Protein AF-A0A6I2M230-F1 (afdb_monomer_lite)

Radius of gyration: 25.4 Å; chains: 1; bounding box: 45×70×60 Å

Foldseek 3Di:
DDDDDDDDDDDDDDPPDPPPQPPQDPVLVVLCVVLVHDSSQDDPVLSVVLVPQDDDCSSVVSSVVVSVVVVVLVVVLVVVCVVVVNPSPPDDPVLSVVLVVDPDPVSSVVSVVVVVVCVVVVVVPPPPLQNLCVVLVNPPVPDDPVLSVVLVPDPDNVSSVVSSVVVSVVVVVD

Secondary structure (DSSP, 8-state):
-----PPP-----------------HHHHHHHHHHTS-TTTS-HHHHHHHHT--STTHHHHHHHHHHHHHHHHHHHHHHHHHHTTTGGGG--HHHHHHHHT-SSHHHHHHHHHHHHHHHHHHHHS--TTHHHHHHHT-TTS---HHHHHHHHTSSSHHHHHHHHHHHHHHHH--

pLDDT: mean 75.88, std 16.01, range [39.34, 96.38]

Sequence (174 aa):
MFKHISILSAAAALLATPLAAQTVSPGHDMIARINGVDASAYTLNELAQIEAEKGAGAPGERAAFIAAQKQAPAARAGTALQLLGGAAHGFTANEWAQIQDEDSDSDRRDRARFILEQRSVGTQAQPGADAVARRLGVEGLGFTANELAQIDDEDSAGARRDRARFILEQKADS

Structure (mmCIF, N/CA/C/O backbone):
data_AF-A0A6I2M230-F1
#
_entry.id   AF-A0A6I2M230-F1
#
loop_
_atom_site.group_PDB
_atom_site.id
_atom_site.type_symbol
_atom_site.label_atom_id
_atom_site.label_alt_id
_atom_site.label_comp_id
_atom_site.label_asym_id
_atom_site.label_entity_id
_atom_site.label_seq_id
_atom_site.pdbx_PDB_ins_code
_atom_site.Cartn_x
_atom_site.Cartn_y
_atom_site.Cartn_z
_atom_site.occupancy
_atom_site.B_iso_or_equiv
_atom_site.auth_seq_id
_atom_site.auth_comp_id
_atom_site.auth_asym_id
_atom_site.auth_atom_id
_atom_site.pdbx_PDB_model_num
ATOM 1 N N . MET A 1 1 ? 6.869 -52.487 26.698 1.00 42.94 1 MET A N 1
ATOM 2 C CA . MET A 1 1 ? 5.677 -52.374 25.830 1.00 42.94 1 MET A CA 1
ATOM 3 C C . MET A 1 1 ? 5.505 -50.894 25.497 1.00 42.94 1 MET A C 1
ATOM 5 O O . MET A 1 1 ? 4.915 -50.161 26.278 1.00 42.94 1 MET A O 1
ATOM 9 N N . PHE A 1 2 ? 6.165 -50.422 24.435 1.00 39.34 2 PHE A N 1
ATOM 10 C CA . PHE A 1 2 ? 6.243 -48.996 24.096 1.00 39.34 2 PHE A CA 1
ATOM 11 C C . PHE A 1 2 ? 5.096 -48.628 23.149 1.00 39.34 2 PHE A C 1
ATOM 13 O O . PHE A 1 2 ? 4.947 -49.231 22.091 1.00 39.34 2 PHE A O 1
ATOM 20 N N . LYS A 1 3 ? 4.248 -47.680 23.564 1.00 47.75 3 LYS A N 1
ATOM 21 C CA . LYS A 1 3 ? 3.139 -47.156 22.758 1.00 47.75 3 LYS A CA 1
ATOM 22 C C . LYS A 1 3 ? 3.694 -46.146 21.753 1.00 47.75 3 LYS A C 1
ATOM 24 O O . LYS A 1 3 ? 4.177 -45.090 22.151 1.00 47.75 3 LYS A O 1
ATOM 29 N N . HIS A 1 4 ? 3.619 -46.476 20.467 1.00 42.44 4 HIS A N 1
ATOM 30 C CA . HIS A 1 4 ? 3.886 -45.538 19.382 1.00 42.44 4 HIS A CA 1
ATOM 31 C C . HIS A 1 4 ? 2.739 -44.525 19.294 1.00 42.44 4 HIS A C 1
ATOM 33 O O . HIS A 1 4 ? 1.587 -44.896 19.077 1.00 42.44 4 HIS A O 1
ATOM 39 N N . ILE A 1 5 ? 3.061 -43.251 19.508 1.00 54.97 5 ILE A N 1
ATOM 40 C CA . ILE A 1 5 ? 2.152 -42.119 19.325 1.00 54.97 5 ILE A CA 1
ATOM 41 C C . ILE A 1 5 ? 2.225 -41.733 17.844 1.00 54.97 5 ILE A C 1
ATOM 43 O O . ILE A 1 5 ? 3.234 -41.202 17.384 1.00 54.97 5 ILE A O 1
ATOM 47 N N . SER A 1 6 ? 1.178 -42.058 17.089 1.00 52.47 6 SER A N 1
ATOM 48 C CA . SER A 1 6 ? 1.018 -41.661 15.689 1.00 52.47 6 SER A CA 1
ATOM 49 C C . SER A 1 6 ? 0.638 -40.182 15.610 1.00 52.47 6 SER A C 1
ATOM 51 O O . SER A 1 6 ? -0.417 -39.777 16.094 1.00 52.47 6 SER A O 1
ATOM 53 N N . ILE A 1 7 ? 1.508 -39.376 15.007 1.00 52.66 7 ILE A N 1
ATOM 54 C CA . ILE A 1 7 ? 1.281 -37.953 14.746 1.00 52.66 7 ILE A CA 1
ATOM 55 C C . ILE A 1 7 ? 0.389 -37.839 13.501 1.00 52.66 7 ILE A C 1
ATOM 57 O O . ILE A 1 7 ? 0.774 -38.289 12.423 1.00 52.66 7 ILE A O 1
ATOM 61 N N . LEU A 1 8 ? -0.806 -37.259 13.648 1.00 48.06 8 LEU A N 1
ATOM 62 C CA . LEU A 1 8 ? -1.659 -36.875 12.523 1.00 48.06 8 LEU A CA 1
ATOM 63 C C . LEU A 1 8 ? -1.086 -35.617 11.852 1.00 48.06 8 LEU A C 1
ATOM 65 O O . LEU A 1 8 ? -1.044 -34.553 12.466 1.00 48.06 8 LEU A O 1
ATOM 69 N N . SER A 1 9 ? -0.689 -35.719 10.584 1.00 48.50 9 SER A N 1
ATOM 70 C CA . SER A 1 9 ? -0.424 -34.551 9.738 1.00 48.50 9 SER A CA 1
ATOM 71 C C . SER A 1 9 ? -1.744 -33.976 9.223 1.00 48.50 9 SER A C 1
ATOM 73 O O . SER A 1 9 ? -2.437 -34.611 8.430 1.00 48.50 9 SER A O 1
ATOM 75 N N . ALA A 1 10 ? -2.089 -32.764 9.660 1.00 50.88 10 ALA A N 1
ATOM 76 C CA . ALA A 1 10 ? -3.175 -31.983 9.082 1.00 50.88 10 ALA A CA 1
ATOM 77 C C . ALA A 1 10 ? -2.700 -31.351 7.762 1.00 50.88 10 ALA A C 1
ATOM 79 O O . ALA A 1 10 ? -1.803 -30.510 7.752 1.00 50.88 10 ALA A O 1
ATOM 80 N N . ALA A 1 11 ? -3.289 -31.772 6.644 1.00 47.28 11 ALA A N 1
ATOM 81 C CA . ALA A 1 11 ? -3.070 -31.151 5.345 1.00 47.28 11 ALA A CA 1
ATOM 82 C C . ALA A 1 11 ? -3.859 -29.833 5.273 1.00 47.28 11 ALA A C 1
ATOM 84 O O . ALA A 1 11 ? -5.087 -29.839 5.195 1.00 47.28 11 ALA A O 1
ATOM 85 N N . ALA A 1 12 ? -3.157 -28.701 5.317 1.00 52.59 12 ALA A N 1
ATOM 86 C CA . ALA A 1 12 ? -3.744 -27.393 5.058 1.00 52.59 12 ALA A CA 1
ATOM 87 C C . ALA A 1 12 ? -3.984 -27.242 3.547 1.00 52.59 12 ALA A C 1
ATOM 89 O O . ALA A 1 12 ? -3.044 -27.100 2.765 1.00 52.59 12 ALA A O 1
ATOM 90 N N . ALA A 1 13 ? -5.247 -27.302 3.127 1.00 46.56 13 ALA A N 1
ATOM 91 C CA . ALA A 1 13 ? -5.640 -26.980 1.764 1.00 46.56 13 ALA A CA 1
ATOM 92 C C . ALA A 1 13 ? -5.492 -25.465 1.544 1.00 46.56 13 ALA A C 1
ATOM 94 O O . ALA A 1 13 ? -6.264 -24.671 2.081 1.00 46.56 13 ALA A O 1
ATOM 95 N N . LEU A 1 14 ? -4.483 -25.064 0.767 1.00 50.94 14 LEU A N 1
ATOM 96 C CA . LEU A 1 14 ? -4.343 -23.698 0.267 1.00 50.94 14 LEU A CA 1
ATOM 97 C C . LEU A 1 14 ? -5.518 -23.386 -0.667 1.00 50.94 14 LEU A C 1
ATOM 99 O O . LEU A 1 14 ? -5.572 -23.861 -1.800 1.00 50.94 14 LEU A O 1
ATOM 103 N N . LEU A 1 15 ? -6.456 -22.569 -0.194 1.00 54.47 15 LEU A N 1
ATOM 104 C CA . LEU A 1 15 ? -7.439 -21.923 -1.054 1.00 54.47 15 LEU A CA 1
ATOM 105 C C . LEU A 1 15 ? -6.704 -20.856 -1.874 1.00 54.47 15 LEU A C 1
ATOM 107 O O . LEU A 1 15 ? -6.399 -19.777 -1.369 1.00 54.47 15 LEU A O 1
ATOM 111 N N . ALA A 1 16 ? -6.386 -21.173 -3.129 1.00 44.62 16 ALA A N 1
ATOM 112 C CA . ALA A 1 16 ? -5.944 -20.185 -4.103 1.00 44.62 16 ALA A CA 1
ATOM 113 C C . ALA A 1 16 ? -7.116 -19.234 -4.373 1.00 44.62 16 ALA A C 1
ATOM 115 O O . ALA A 1 16 ? -8.066 -19.582 -5.076 1.00 44.62 16 ALA A O 1
ATOM 116 N N . THR A 1 17 ? -7.091 -18.050 -3.766 1.00 48.88 17 THR A N 1
ATOM 117 C CA . THR A 1 17 ? -8.035 -16.994 -4.114 1.00 48.88 17 THR A CA 1
ATOM 118 C C . THR A 1 17 ? -7.808 -16.598 -5.575 1.00 48.88 17 THR A C 1
ATOM 120 O O . THR A 1 17 ? -6.665 -16.354 -5.972 1.00 48.88 17 THR A O 1
ATOM 123 N N . PRO A 1 18 ? -8.864 -16.541 -6.406 1.00 49.09 18 PRO A N 1
ATOM 124 C CA . PRO A 1 18 ? -8.724 -16.063 -7.769 1.00 49.09 18 PRO A CA 1
ATOM 125 C C . PRO A 1 18 ? -8.313 -14.591 -7.713 1.00 49.09 18 PRO A C 1
ATOM 127 O O . PRO A 1 18 ? -9.063 -13.741 -7.231 1.00 49.09 18 PRO A O 1
ATOM 130 N N . LEU A 1 19 ? -7.103 -14.292 -8.184 1.00 57.38 19 LEU A N 1
ATOM 131 C CA . LEU A 1 19 ? -6.695 -12.928 -8.494 1.00 57.38 19 LEU A CA 1
ATOM 132 C C . LEU A 1 19 ? -7.689 -12.395 -9.526 1.00 57.38 19 LEU A C 1
ATOM 134 O O . LEU A 1 19 ? -7.772 -12.919 -10.636 1.00 57.38 19 LEU A O 1
ATOM 138 N N . ALA A 1 20 ? -8.488 -11.403 -9.138 1.00 56.53 20 ALA A N 1
ATOM 139 C CA . ALA A 1 20 ? -9.408 -10.745 -10.050 1.00 56.53 20 ALA A CA 1
ATOM 140 C C . ALA A 1 20 ? -8.609 -10.236 -11.257 1.00 56.53 20 ALA A C 1
ATOM 142 O O . ALA A 1 20 ? -7.690 -9.428 -11.103 1.00 56.53 20 ALA A O 1
ATOM 143 N N . ALA A 1 21 ? -8.933 -10.750 -12.444 1.00 59.06 21 ALA A N 1
ATOM 144 C CA . ALA A 1 21 ? -8.317 -10.315 -13.685 1.00 59.06 21 ALA A CA 1
ATOM 145 C C . ALA A 1 21 ? -8.559 -8.810 -13.837 1.00 59.06 21 ALA A C 1
ATOM 147 O O . ALA A 1 21 ? -9.707 -8.368 -13.911 1.00 59.06 21 ALA A O 1
ATOM 148 N N . GLN A 1 22 ? -7.490 -8.013 -13.827 1.00 66.31 22 GLN A N 1
ATOM 149 C CA . GLN A 1 22 ? -7.622 -6.577 -14.031 1.00 66.31 22 GLN A CA 1
ATOM 150 C C . GLN A 1 22 ? -8.068 -6.325 -15.471 1.00 66.31 22 GLN A C 1
ATOM 152 O O . GLN A 1 22 ? -7.475 -6.850 -16.414 1.00 66.31 22 GLN A O 1
ATOM 157 N N . THR A 1 23 ? -9.124 -5.533 -15.648 1.00 75.88 23 THR A N 1
ATOM 158 C CA . THR A 1 23 ? -9.612 -5.152 -16.974 1.00 75.88 23 THR A CA 1
ATOM 159 C C . THR A 1 23 ? -8.547 -4.310 -17.680 1.00 75.88 23 THR A C 1
ATOM 161 O O . THR A 1 23 ? -8.341 -3.145 -17.346 1.00 75.88 23 THR A O 1
ATOM 164 N N . VAL A 1 24 ? -7.855 -4.905 -18.652 1.00 81.88 24 VAL A N 1
ATOM 165 C CA . VAL A 1 24 ? -6.844 -4.235 -19.481 1.00 81.88 24 VAL A CA 1
ATOM 166 C C . VAL A 1 24 ? -7.543 -3.222 -20.389 1.00 81.88 24 VAL A C 1
ATOM 168 O O . VAL A 1 24 ? -8.368 -3.593 -21.223 1.00 81.88 24 VAL A O 1
ATOM 171 N N . SER A 1 25 ? -7.241 -1.932 -20.227 1.00 89.00 25 SER A N 1
ATOM 172 C CA . SER A 1 25 ? -7.769 -0.891 -21.117 1.00 89.00 25 SER A CA 1
ATOM 173 C C . SER A 1 25 ? -7.016 -0.879 -22.460 1.00 89.00 25 SER A C 1
ATOM 175 O O . SER A 1 25 ? -5.849 -1.268 -22.509 1.00 89.00 25 SER A O 1
ATOM 177 N N . PRO A 1 26 ? -7.613 -0.382 -23.562 1.00 88.81 26 PRO A N 1
ATOM 178 C CA . PRO A 1 26 ? -6.911 -0.283 -24.847 1.00 88.81 26 PRO A CA 1
ATOM 179 C C . PRO A 1 26 ? -5.612 0.538 -24.787 1.00 88.81 26 PRO A C 1
ATOM 181 O O . PRO A 1 26 ? -4.641 0.219 -25.467 1.00 88.81 26 PRO A O 1
ATOM 184 N N . GLY A 1 27 ? -5.569 1.578 -23.944 1.00 88.12 27 GLY A N 1
ATOM 185 C CA . GLY A 1 27 ? -4.352 2.365 -23.719 1.00 88.12 27 GLY A CA 1
ATOM 186 C C . GLY A 1 27 ? -3.258 1.575 -22.996 1.00 88.12 27 GLY A C 1
ATOM 187 O O . GLY A 1 27 ? -2.086 1.712 -23.330 1.00 88.12 27 GLY A O 1
ATOM 188 N N . HIS A 1 28 ? -3.642 0.702 -22.062 1.00 91.94 28 HIS A N 1
ATOM 189 C CA . HIS A 1 28 ? -2.723 -0.197 -21.365 1.00 91.94 28 HIS A CA 1
ATOM 190 C C . HIS A 1 28 ? -2.043 -1.170 -22.337 1.00 91.94 28 HIS A C 1
ATOM 192 O O . HIS A 1 28 ? -0.819 -1.290 -22.342 1.00 91.94 28 HIS A O 1
ATOM 198 N N . ASP A 1 29 ? -2.834 -1.797 -23.212 1.00 93.56 29 ASP A N 1
ATOM 199 C CA . ASP A 1 29 ? -2.330 -2.728 -24.226 1.00 93.56 29 ASP A CA 1
ATOM 200 C C . ASP A 1 29 ? -1.388 -2.037 -25.224 1.00 93.56 29 ASP A C 1
ATOM 202 O O . ASP A 1 29 ? -0.342 -2.572 -25.585 1.00 93.56 29 ASP A O 1
ATOM 206 N N . MET A 1 30 ? -1.704 -0.801 -25.620 1.00 92.81 30 MET A N 1
ATOM 207 C CA . MET A 1 30 ? -0.845 -0.018 -26.509 1.00 92.81 30 MET A CA 1
ATOM 208 C C . MET A 1 30 ? 0.536 0.247 -25.893 1.00 92.81 30 MET A C 1
ATOM 210 O O . MET A 1 30 ? 1.545 0.015 -26.558 1.00 92.81 30 MET A O 1
ATOM 214 N N . ILE A 1 31 ? 0.596 0.697 -24.634 1.00 90.19 31 ILE A N 1
ATOM 215 C CA . ILE A 1 31 ? 1.869 0.975 -23.948 1.00 90.19 31 ILE A CA 1
ATOM 216 C C . ILE A 1 31 ? 2.668 -0.322 -23.774 1.00 90.19 31 ILE A C 1
ATOM 218 O O . ILE A 1 31 ? 3.868 -0.349 -24.049 1.00 90.19 31 ILE A O 1
ATOM 222 N N . ALA A 1 32 ? 2.012 -1.421 -23.391 1.00 91.88 32 ALA A N 1
ATOM 223 C CA . ALA A 1 32 ? 2.660 -2.724 -23.264 1.00 91.88 32 ALA A CA 1
ATOM 224 C C . ALA A 1 32 ? 3.266 -3.191 -24.599 1.00 91.88 32 ALA A C 1
ATOM 226 O O . ALA A 1 32 ? 4.429 -3.593 -24.650 1.00 91.88 32 ALA A O 1
ATOM 227 N N . ARG A 1 33 ? 2.521 -3.039 -25.703 1.00 93.00 33 ARG A N 1
ATOM 228 C CA . ARG A 1 33 ? 2.980 -3.376 -27.059 1.00 93.00 33 ARG A CA 1
ATOM 229 C C . ARG A 1 33 ? 4.150 -2.519 -27.530 1.00 93.00 33 ARG A C 1
ATOM 231 O O . ARG A 1 33 ? 5.058 -3.065 -28.150 1.00 93.00 33 ARG A O 1
ATOM 238 N N . ILE A 1 34 ? 4.149 -1.215 -27.243 1.00 89.94 34 ILE A N 1
ATOM 239 C CA . ILE A 1 34 ? 5.275 -0.316 -27.565 1.00 89.94 34 ILE A CA 1
ATOM 240 C C . ILE A 1 34 ? 6.549 -0.776 -26.846 1.00 89.94 34 ILE A C 1
ATOM 242 O O . ILE A 1 34 ? 7.628 -0.760 -27.432 1.00 89.94 34 ILE A O 1
ATOM 246 N N . ASN A 1 35 ? 6.409 -1.237 -25.602 1.00 88.31 35 ASN A N 1
ATOM 247 C CA . ASN A 1 35 ? 7.522 -1.693 -24.773 1.00 88.31 35 ASN A CA 1
ATOM 248 C C . ASN A 1 35 ? 7.870 -3.184 -24.956 1.00 88.31 35 ASN A C 1
ATOM 250 O O . ASN A 1 35 ? 8.830 -3.661 -24.356 1.00 88.31 35 ASN A O 1
ATOM 254 N N . GLY A 1 36 ? 7.120 -3.926 -25.779 1.00 90.56 36 GLY A N 1
ATOM 255 C CA . GLY A 1 36 ? 7.353 -5.352 -26.025 1.00 90.56 36 GLY A CA 1
ATOM 256 C C . GLY A 1 36 ? 7.107 -6.251 -24.808 1.00 90.56 36 GLY A C 1
ATOM 257 O O . GLY A 1 36 ? 7.740 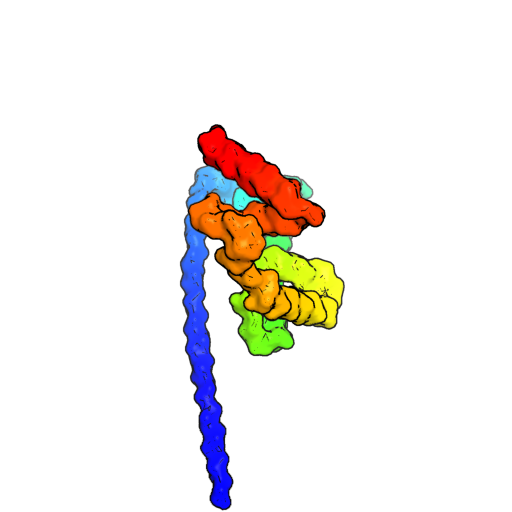-7.299 -24.692 1.00 90.56 36 GLY A O 1
ATOM 258 N N . VAL A 1 37 ? 6.217 -5.849 -23.898 1.00 91.75 37 VAL A N 1
ATOM 259 C CA . VAL A 1 37 ? 5.880 -6.590 -22.671 1.00 91.75 37 VAL A CA 1
ATOM 260 C C . VAL A 1 37 ? 4.425 -7.061 -22.680 1.00 91.75 37 VAL A C 1
ATOM 262 O O . VAL A 1 37 ? 3.592 -6.542 -23.419 1.00 91.75 37 VAL A O 1
ATOM 265 N N . ASP A 1 38 ? 4.108 -8.055 -21.850 1.00 92.06 38 ASP A N 1
ATOM 266 C CA . ASP A 1 38 ? 2.736 -8.536 -21.670 1.00 92.06 38 ASP A CA 1
ATOM 267 C C . ASP A 1 38 ? 1.934 -7.561 -20.794 1.00 92.06 38 ASP A C 1
ATOM 269 O O . ASP A 1 38 ? 2.280 -7.325 -19.634 1.00 92.06 38 ASP A O 1
ATOM 273 N N . ALA A 1 39 ? 0.839 -7.018 -21.331 1.00 91.50 39 ALA A N 1
ATOM 274 C CA . ALA A 1 39 ? -0.043 -6.103 -20.613 1.00 91.50 39 ALA A CA 1
ATOM 275 C C . ALA A 1 39 ? -0.646 -6.736 -19.350 1.00 91.50 39 ALA A C 1
ATOM 277 O O . ALA A 1 39 ? -0.941 -6.029 -18.398 1.00 91.50 39 ALA A O 1
ATOM 278 N N . SER A 1 40 ? -0.826 -8.056 -19.299 1.00 91.06 40 SER A N 1
ATOM 279 C CA . SER A 1 40 ? -1.377 -8.723 -18.114 1.00 91.06 40 SER A CA 1
ATOM 280 C C . SER A 1 40 ? -0.371 -8.841 -16.961 1.00 91.06 40 SER A C 1
ATOM 282 O O . SER A 1 40 ? -0.765 -9.011 -15.806 1.00 91.06 40 SER A O 1
ATOM 284 N N . ALA A 1 41 ? 0.928 -8.715 -17.253 1.00 89.38 41 ALA A N 1
ATOM 285 C CA . ALA A 1 41 ? 1.998 -8.872 -16.274 1.00 89.38 41 ALA A CA 1
ATOM 286 C C . ALA A 1 41 ? 2.298 -7.586 -15.487 1.00 89.38 41 ALA A C 1
ATOM 288 O O . ALA A 1 41 ? 2.930 -7.652 -14.427 1.00 89.38 41 ALA A O 1
ATOM 289 N N . TYR A 1 42 ? 1.839 -6.431 -15.971 1.00 90.50 42 TYR A N 1
ATOM 290 C CA . TYR A 1 42 ? 2.151 -5.118 -15.412 1.00 90.50 42 TYR A CA 1
ATOM 291 C C . TYR A 1 42 ? 0.881 -4.305 -15.161 1.00 90.50 42 TYR A C 1
ATOM 293 O O . TYR A 1 42 ? -0.135 -4.483 -15.818 1.00 90.50 42 TYR A O 1
ATOM 301 N N . THR A 1 43 ? 0.930 -3.422 -14.173 1.00 91.00 43 THR A N 1
ATOM 302 C CA . THR A 1 43 ? -0.088 -2.389 -13.965 1.00 91.00 43 THR A CA 1
ATOM 303 C C . THR A 1 43 ? 0.214 -1.170 -14.831 1.00 91.00 43 THR A C 1
ATOM 305 O O . THR A 1 43 ? 1.349 -0.968 -15.266 1.00 91.00 43 THR A O 1
ATOM 308 N N . LEU A 1 44 ? -0.769 -0.284 -15.008 1.00 87.75 44 LEU A N 1
ATOM 309 C CA . LEU A 1 44 ? -0.584 0.938 -15.794 1.00 87.75 44 LEU A CA 1
ATOM 310 C C . LEU A 1 44 ? 0.566 1.819 -15.271 1.00 87.75 44 LEU A C 1
ATOM 312 O O . LEU A 1 44 ? 1.336 2.353 -16.062 1.00 87.75 44 LEU A O 1
ATOM 316 N N . ASN A 1 45 ? 0.722 1.927 -13.948 1.00 88.06 45 ASN A N 1
ATOM 317 C CA . ASN A 1 45 ? 1.820 2.686 -13.343 1.00 88.06 45 ASN A CA 1
ATOM 318 C C . ASN A 1 45 ? 3.185 2.027 -13.597 1.00 88.06 45 ASN A C 1
ATOM 320 O O . ASN A 1 45 ? 4.170 2.726 -13.817 1.00 88.06 45 ASN A O 1
ATOM 324 N N . GLU A 1 46 ? 3.253 0.693 -13.571 1.00 90.50 46 GLU A N 1
ATOM 325 C CA . GLU A 1 46 ? 4.478 -0.055 -13.883 1.00 90.50 46 GLU A CA 1
ATOM 326 C C . GLU A 1 46 ? 4.856 0.112 -15.361 1.00 90.50 46 GLU A C 1
ATOM 328 O O . GLU A 1 46 ? 6.018 0.371 -15.664 1.00 90.50 46 GLU A O 1
ATOM 333 N N . LEU A 1 47 ? 3.881 0.048 -16.273 1.00 91.00 47 LEU A N 1
ATOM 334 C CA . LEU A 1 47 ? 4.104 0.310 -17.696 1.00 91.00 47 LEU A CA 1
ATOM 335 C C . LEU A 1 47 ? 4.577 1.742 -17.962 1.00 91.00 47 LEU A C 1
ATOM 337 O O . LEU A 1 47 ? 5.497 1.931 -18.750 1.00 91.00 47 LEU A O 1
ATOM 341 N N . ALA A 1 48 ? 4.014 2.739 -17.274 1.00 88.31 48 ALA A N 1
ATOM 342 C CA . ALA A 1 48 ? 4.472 4.123 -17.386 1.00 88.31 48 ALA A CA 1
ATOM 343 C C . ALA A 1 48 ? 5.928 4.295 -16.910 1.00 88.31 48 ALA A C 1
ATOM 345 O O . ALA A 1 48 ? 6.684 5.074 -17.485 1.00 88.31 48 ALA A O 1
ATOM 346 N N . GLN A 1 49 ? 6.353 3.548 -15.884 1.00 88.88 49 GLN A N 1
ATOM 347 C CA . GLN A 1 49 ? 7.755 3.539 -15.453 1.00 88.88 49 GLN A CA 1
ATOM 348 C C . GLN A 1 49 ? 8.675 2.866 -16.473 1.00 88.88 49 GLN A C 1
ATOM 350 O O . GLN A 1 49 ? 9.794 3.329 -16.662 1.00 88.88 49 GLN A O 1
ATOM 355 N N . ILE A 1 50 ? 8.217 1.787 -17.115 1.00 89.50 50 ILE A N 1
ATOM 356 C CA . ILE A 1 50 ? 8.957 1.113 -18.190 1.00 89.50 50 ILE A CA 1
ATOM 357 C C . ILE A 1 50 ? 9.123 2.058 -19.389 1.00 89.50 50 ILE A C 1
ATOM 359 O O . ILE A 1 50 ? 10.222 2.174 -19.921 1.00 89.50 50 ILE A O 1
ATOM 363 N N . GLU A 1 51 ? 8.065 2.782 -19.761 1.00 88.38 51 GLU A N 1
ATOM 364 C CA . GLU A 1 51 ? 8.077 3.764 -20.854 1.00 88.38 51 GLU A CA 1
ATOM 365 C C . GLU A 1 51 ? 8.975 4.979 -20.557 1.00 88.38 51 GLU A C 1
ATOM 367 O O . GLU A 1 51 ? 9.577 5.550 -21.466 1.00 88.38 51 GLU A O 1
ATOM 372 N N . ALA A 1 52 ? 9.091 5.382 -19.288 1.00 87.31 52 ALA A N 1
ATOM 373 C CA . ALA A 1 52 ? 9.906 6.526 -18.886 1.00 87.31 52 ALA A CA 1
ATOM 374 C C . ALA A 1 52 ? 11.426 6.285 -19.003 1.00 87.31 52 ALA A C 1
ATOM 376 O O . ALA A 1 52 ? 12.196 7.251 -18.988 1.00 87.31 52 ALA A O 1
ATOM 377 N N . GLU A 1 53 ? 11.870 5.031 -19.125 1.00 85.81 53 GLU A N 1
ATOM 378 C CA . GLU A 1 53 ? 13.287 4.684 -19.257 1.00 85.81 53 GLU A CA 1
ATOM 379 C C . GLU A 1 53 ? 13.803 4.980 -20.671 1.00 85.81 53 GLU A C 1
ATOM 381 O O . GLU A 1 53 ? 13.318 4.459 -21.677 1.00 85.81 53 GLU A O 1
ATOM 386 N N . LYS A 1 54 ? 14.829 5.831 -20.766 1.00 68.44 54 LYS A N 1
ATOM 387 C CA . LYS A 1 54 ? 15.406 6.256 -22.047 1.00 68.44 54 LYS A CA 1
ATOM 388 C C . LYS A 1 54 ? 16.645 5.431 -22.382 1.00 68.44 54 LYS A C 1
ATOM 390 O O . LYS A 1 54 ? 17.669 5.565 -21.722 1.00 68.44 54 LYS A O 1
ATOM 395 N N . GLY A 1 55 ? 16.593 4.655 -23.465 1.00 71.56 55 GLY A N 1
ATOM 396 C CA . GLY A 1 55 ? 17.763 3.968 -24.023 1.00 71.56 55 GLY A CA 1
ATOM 397 C C . GLY A 1 55 ? 17.408 2.695 -24.789 1.00 71.56 55 GLY A C 1
ATOM 398 O O . GLY A 1 55 ? 16.377 2.074 -24.540 1.00 71.56 55 GLY A O 1
ATOM 399 N N . ALA A 1 56 ? 18.269 2.287 -25.724 1.00 63.03 56 ALA A N 1
ATOM 400 C CA . ALA A 1 56 ? 18.130 0.991 -26.384 1.00 63.03 56 ALA A CA 1
ATOM 401 C C . ALA A 1 56 ? 18.366 -0.127 -25.352 1.00 63.03 56 ALA A C 1
ATOM 403 O O . ALA A 1 56 ? 19.465 -0.240 -24.821 1.00 63.03 56 ALA A O 1
ATOM 404 N N . GLY A 1 57 ? 17.332 -0.919 -25.052 1.00 66.94 57 GLY A N 1
ATOM 405 C CA . GLY A 1 57 ? 17.383 -2.025 -24.081 1.00 66.94 57 GLY A CA 1
ATOM 406 C C . GLY A 1 57 ? 16.863 -1.697 -22.674 1.00 66.94 57 GLY A C 1
ATOM 407 O O . GLY A 1 57 ? 16.474 -2.612 -21.951 1.00 66.94 57 GLY A O 1
ATOM 408 N N . ALA A 1 58 ? 16.742 -0.414 -22.319 1.00 78.88 58 ALA A N 1
ATOM 409 C CA . ALA A 1 58 ? 16.331 0.018 -20.979 1.00 78.88 58 ALA A CA 1
ATOM 410 C C . ALA A 1 58 ? 14.905 -0.428 -20.562 1.00 78.88 58 ALA A C 1
ATOM 412 O O . ALA A 1 58 ? 14.732 -0.846 -19.414 1.00 78.88 58 ALA A O 1
ATOM 413 N N . PRO A 1 59 ? 13.891 -0.454 -21.459 1.00 82.25 59 PRO A N 1
ATOM 414 C CA . PRO A 1 59 ? 12.553 -0.930 -21.093 1.00 82.25 59 PRO A CA 1
ATOM 415 C C . PRO A 1 59 ? 12.527 -2.404 -20.667 1.00 82.25 59 PRO A C 1
ATOM 417 O O . PRO A 1 59 ? 11.849 -2.765 -19.707 1.00 82.25 59 PRO A O 1
ATOM 420 N N . GLY A 1 60 ? 13.306 -3.260 -21.338 1.00 85.69 60 GLY A N 1
ATOM 421 C CA . GLY A 1 60 ? 13.387 -4.687 -21.015 1.00 85.69 60 GLY A CA 1
ATOM 422 C C . GLY A 1 60 ? 14.055 -4.941 -19.663 1.00 85.69 60 GLY A C 1
ATOM 423 O O . GLY A 1 60 ? 13.561 -5.738 -18.865 1.00 85.69 60 GLY A O 1
ATOM 424 N N . GLU A 1 61 ? 15.136 -4.219 -19.367 1.00 85.56 61 GLU A N 1
ATOM 425 C CA . GLU A 1 61 ? 15.821 -4.289 -18.070 1.00 85.56 61 GLU A CA 1
ATOM 426 C C . GLU A 1 61 ? 14.920 -3.806 -16.929 1.00 85.56 61 GLU A C 1
ATOM 428 O O . GLU A 1 61 ? 14.821 -4.461 -15.887 1.00 85.56 61 GLU A O 1
ATOM 433 N N . ARG A 1 62 ? 14.184 -2.709 -17.140 1.00 88.62 62 ARG A N 1
ATOM 434 C CA . ARG A 1 62 ? 13.218 -2.198 -16.163 1.00 88.62 62 ARG A CA 1
ATOM 435 C C . ARG A 1 62 ? 12.062 -3.164 -15.937 1.00 88.62 62 ARG A C 1
ATOM 437 O O . ARG A 1 62 ? 11.686 -3.409 -14.790 1.00 88.62 62 ARG A O 1
ATOM 444 N N . ALA A 1 63 ? 11.526 -3.747 -17.005 1.00 87.06 63 ALA A N 1
ATOM 445 C CA . ALA A 1 63 ? 10.480 -4.758 -16.933 1.00 87.06 63 ALA A CA 1
ATOM 446 C C . ALA A 1 63 ? 10.943 -5.997 -16.145 1.00 87.06 63 ALA A C 1
ATOM 448 O O . ALA A 1 63 ? 10.192 -6.505 -15.305 1.00 87.06 63 ALA A O 1
ATOM 449 N N . ALA A 1 64 ? 12.187 -6.443 -16.356 1.00 86.25 64 ALA A N 1
ATOM 450 C CA . ALA A 1 64 ? 12.796 -7.547 -15.616 1.00 86.25 64 ALA A CA 1
ATOM 451 C C . ALA A 1 64 ? 13.009 -7.206 -14.133 1.00 86.25 64 ALA A C 1
ATOM 453 O O . ALA A 1 64 ? 12.708 -8.021 -13.262 1.00 86.25 64 ALA A O 1
ATOM 454 N N . PHE A 1 65 ? 13.464 -5.989 -13.829 1.00 85.00 65 PHE A N 1
ATOM 455 C CA . PHE A 1 65 ? 13.613 -5.512 -12.456 1.00 85.00 65 PHE A CA 1
ATOM 456 C C . PHE A 1 65 ? 12.272 -5.464 -11.713 1.00 85.00 65 PHE A C 1
ATOM 458 O O . PHE A 1 65 ? 12.169 -5.974 -10.598 1.00 85.00 65 PHE A O 1
ATOM 465 N N . ILE A 1 66 ? 11.224 -4.920 -12.340 1.00 84.62 66 ILE A N 1
ATOM 466 C CA . ILE A 1 66 ? 9.869 -4.896 -11.771 1.00 84.62 66 ILE A CA 1
ATOM 467 C C . ILE A 1 66 ? 9.354 -6.327 -11.562 1.00 84.62 66 ILE A C 1
ATOM 469 O O . ILE A 1 66 ? 8.832 -6.642 -10.495 1.00 84.62 66 ILE A O 1
ATOM 473 N N . ALA A 1 67 ? 9.552 -7.229 -12.528 1.00 86.88 67 ALA A N 1
ATOM 474 C CA . ALA A 1 67 ? 9.171 -8.633 -12.374 1.00 86.88 67 ALA A CA 1
ATOM 475 C C . ALA A 1 67 ? 9.899 -9.305 -11.193 1.00 86.88 67 ALA A C 1
ATOM 477 O O . ALA A 1 67 ? 9.265 -9.992 -10.389 1.00 86.88 67 ALA A O 1
ATOM 478 N N . ALA A 1 68 ? 11.201 -9.051 -11.029 1.00 81.38 68 ALA A N 1
ATOM 479 C CA . ALA A 1 68 ? 11.982 -9.543 -9.896 1.00 81.38 68 ALA A CA 1
ATOM 480 C C . ALA A 1 68 ? 11.486 -8.963 -8.560 1.00 81.38 68 ALA A C 1
ATOM 482 O O . ALA A 1 68 ? 11.354 -9.698 -7.578 1.00 81.38 68 ALA A O 1
ATOM 483 N N . GLN A 1 69 ? 11.135 -7.674 -8.520 1.00 79.94 69 GLN A N 1
ATOM 484 C CA . GLN A 1 69 ? 10.531 -7.056 -7.339 1.00 79.94 69 GLN A CA 1
ATOM 485 C C . GLN A 1 69 ? 9.167 -7.645 -6.996 1.00 79.94 69 GLN A C 1
ATOM 487 O O . GLN A 1 69 ? 8.869 -7.780 -5.820 1.00 79.94 69 GLN A O 1
ATOM 492 N N . LYS A 1 70 ? 8.349 -8.039 -7.975 1.00 80.00 70 LYS A N 1
ATOM 493 C CA . LYS A 1 70 ? 7.045 -8.679 -7.718 1.00 80.00 70 LYS A CA 1
ATOM 494 C C . LYS A 1 70 ? 7.194 -10.098 -7.172 1.00 80.00 70 LYS A C 1
ATOM 496 O O . LYS A 1 70 ? 6.368 -10.550 -6.382 1.00 80.00 70 LYS A O 1
ATOM 501 N N . GLN A 1 71 ? 8.264 -10.793 -7.552 1.00 75.75 71 GLN A N 1
ATOM 502 C CA . GLN A 1 71 ? 8.571 -12.139 -7.061 1.00 75.75 71 GLN A CA 1
ATOM 503 C C . GLN A 1 71 ? 9.265 -12.131 -5.689 1.00 75.75 71 GLN A C 1
ATOM 505 O O . GLN A 1 71 ? 9.106 -13.076 -4.914 1.00 75.75 71 GLN A O 1
ATOM 510 N N . ALA A 1 72 ? 9.994 -11.064 -5.348 1.00 67.00 72 ALA A N 1
ATOM 511 C CA . ALA A 1 72 ? 10.733 -10.968 -4.091 1.00 67.00 72 ALA A CA 1
ATOM 512 C C . ALA A 1 72 ? 9.846 -11.056 -2.825 1.00 67.00 72 ALA A C 1
ATOM 514 O O . ALA A 1 72 ? 10.225 -11.794 -1.919 1.00 67.00 72 ALA A O 1
ATOM 515 N N . PRO A 1 73 ? 8.667 -10.409 -2.724 1.00 58.47 73 PRO A N 1
ATOM 516 C CA . PRO A 1 73 ? 7.753 -10.565 -1.599 1.00 58.47 73 PRO A CA 1
ATOM 517 C C . PRO A 1 73 ? 7.243 -11.992 -1.449 1.00 58.47 73 PRO A C 1
ATOM 519 O O . PRO A 1 73 ? 7.160 -12.470 -0.329 1.00 58.47 73 PRO A O 1
ATOM 522 N N . ALA A 1 74 ? 6.948 -12.695 -2.547 1.00 55.62 74 ALA A N 1
ATOM 523 C CA . ALA A 1 74 ? 6.464 -14.074 -2.491 1.00 55.62 74 ALA A CA 1
ATOM 524 C C . ALA A 1 74 ? 7.565 -15.043 -2.029 1.00 55.62 74 ALA A C 1
ATOM 526 O O . ALA A 1 74 ? 7.330 -15.883 -1.160 1.00 55.62 74 ALA A O 1
ATOM 527 N N . ALA A 1 75 ? 8.788 -14.877 -2.542 1.00 55.31 75 ALA A N 1
ATOM 528 C CA . ALA A 1 75 ? 9.945 -15.653 -2.101 1.00 55.31 75 ALA A CA 1
ATOM 529 C C . ALA A 1 75 ? 10.309 -15.354 -0.634 1.00 55.31 75 ALA A C 1
ATOM 531 O O . ALA A 1 75 ? 10.552 -16.270 0.146 1.00 55.31 75 ALA A O 1
ATOM 532 N N . ARG A 1 76 ? 10.279 -14.078 -0.227 1.00 54.72 76 ARG A N 1
ATOM 533 C CA . ARG A 1 76 ? 10.582 -13.641 1.148 1.00 54.72 76 ARG A CA 1
ATOM 534 C C . ARG A 1 76 ? 9.482 -14.009 2.138 1.00 54.72 76 ARG A C 1
ATOM 536 O O . ARG A 1 76 ? 9.803 -14.385 3.259 1.00 54.72 76 ARG A O 1
ATOM 543 N N . ALA A 1 77 ? 8.214 -13.963 1.734 1.00 51.66 77 ALA A N 1
ATOM 544 C CA . ALA A 1 77 ? 7.094 -14.455 2.531 1.00 51.66 77 ALA A CA 1
ATOM 545 C C . ALA A 1 77 ? 7.193 -15.971 2.734 1.00 51.66 77 ALA A C 1
ATOM 547 O O . ALA A 1 77 ? 6.945 -16.437 3.840 1.00 51.66 77 ALA A O 1
ATOM 548 N N . GLY A 1 78 ? 7.634 -16.728 1.722 1.00 55.06 78 GLY A N 1
ATOM 549 C CA . GLY A 1 78 ? 7.942 -18.155 1.860 1.00 55.06 78 GLY A CA 1
ATOM 550 C C . GLY A 1 78 ? 9.055 -18.421 2.878 1.00 55.06 78 GLY A C 1
ATOM 551 O O . GLY A 1 78 ? 8.885 -19.239 3.782 1.00 55.06 78 GLY A O 1
ATOM 552 N N . THR A 1 79 ? 10.158 -17.673 2.804 1.00 56.75 79 THR A N 1
ATOM 553 C CA . THR A 1 79 ? 11.280 -17.794 3.749 1.00 56.75 79 THR A CA 1
ATOM 554 C C . THR A 1 79 ? 10.891 -17.370 5.170 1.00 56.75 79 THR A C 1
ATOM 556 O O . THR A 1 79 ? 11.221 -18.063 6.131 1.00 56.75 79 THR A O 1
ATOM 559 N N . ALA A 1 80 ? 10.127 -16.286 5.325 1.00 48.72 80 ALA A N 1
ATOM 560 C CA . ALA A 1 80 ? 9.602 -15.836 6.613 1.00 48.72 80 ALA A CA 1
ATOM 561 C C . ALA A 1 80 ? 8.573 -16.820 7.199 1.00 48.72 80 ALA A C 1
ATOM 563 O O . ALA A 1 80 ? 8.607 -17.090 8.396 1.00 48.72 80 ALA A O 1
ATOM 564 N N . LEU A 1 81 ? 7.712 -17.424 6.370 1.00 52.78 81 LEU A N 1
ATOM 565 C CA . LEU A 1 81 ? 6.786 -18.491 6.770 1.00 52.78 81 LEU A CA 1
ATOM 566 C C . LEU A 1 81 ? 7.545 -19.723 7.281 1.00 52.78 81 LEU A C 1
ATOM 568 O O . LEU A 1 81 ? 7.131 -20.332 8.265 1.00 52.78 81 LEU A O 1
ATOM 572 N N . GLN A 1 82 ? 8.677 -20.054 6.661 1.00 56.66 82 GLN A N 1
ATOM 573 C CA . GLN A 1 82 ? 9.521 -21.177 7.060 1.00 56.66 82 GLN A CA 1
ATOM 574 C C . GLN A 1 82 ? 10.330 -20.887 8.339 1.00 56.66 82 GLN A C 1
ATOM 576 O O . GLN A 1 82 ? 10.457 -21.764 9.191 1.00 56.66 82 GLN A O 1
ATOM 581 N N . LEU A 1 83 ? 10.807 -19.651 8.521 1.00 55.62 83 LEU A N 1
ATOM 582 C CA . LEU A 1 83 ? 11.505 -19.191 9.733 1.00 55.62 83 LEU A CA 1
ATOM 583 C C . LEU A 1 83 ? 10.574 -19.003 10.941 1.00 55.62 83 LEU A C 1
ATOM 585 O O . LEU A 1 83 ? 11.003 -19.210 12.074 1.00 55.62 83 LEU A O 1
ATOM 589 N N . LEU A 1 84 ? 9.311 -18.631 10.712 1.00 58.53 84 LEU A N 1
ATOM 590 C CA . LEU A 1 84 ? 8.288 -18.427 11.748 1.00 58.53 84 LEU A CA 1
ATOM 591 C C . LEU A 1 84 ? 7.401 -19.668 11.969 1.00 58.53 84 LEU A C 1
ATOM 593 O O . LEU A 1 84 ? 6.345 -19.572 12.594 1.00 58.53 84 LEU A O 1
ATOM 597 N N . GLY A 1 85 ? 7.798 -20.836 11.450 1.00 54.75 85 GLY A N 1
ATOM 598 C CA . GLY A 1 85 ? 7.126 -22.111 11.724 1.00 54.75 85 GLY A CA 1
ATOM 599 C C . GLY A 1 85 ? 5.684 -22.212 11.205 1.00 54.75 85 GLY A C 1
ATOM 600 O O . GLY A 1 85 ? 4.868 -22.895 11.816 1.00 54.75 85 GLY A O 1
ATOM 601 N N . GLY A 1 86 ? 5.348 -21.538 10.101 1.00 53.56 86 GLY A N 1
ATOM 602 C CA . GLY A 1 86 ? 4.02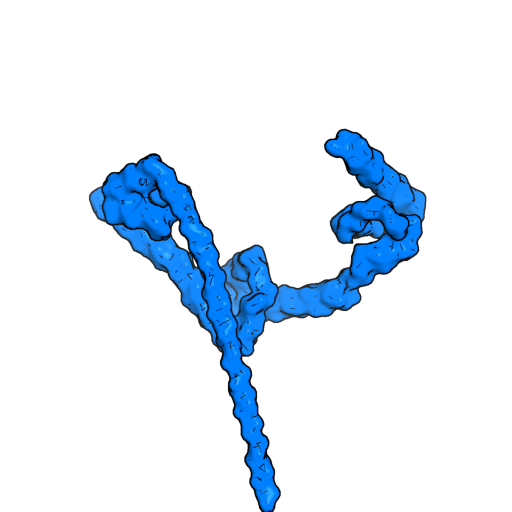4 -21.612 9.469 1.00 53.56 86 GLY A CA 1
ATOM 603 C C . GLY A 1 86 ? 2.988 -20.603 9.982 1.00 53.56 86 GLY A C 1
ATOM 604 O O . GLY A 1 86 ? 1.859 -20.597 9.498 1.00 53.56 86 GLY A O 1
ATOM 605 N N . ALA A 1 87 ? 3.346 -19.708 10.909 1.00 52.94 87 ALA A N 1
ATOM 606 C CA . ALA A 1 87 ? 2.418 -18.733 11.498 1.00 52.94 87 ALA A CA 1
ATOM 607 C C . ALA A 1 87 ? 2.221 -17.435 10.679 1.00 52.94 87 ALA A C 1
ATOM 609 O O . ALA A 1 87 ? 1.575 -16.498 11.146 1.00 52.94 87 ALA A O 1
ATOM 610 N N . ALA A 1 88 ? 2.748 -17.340 9.452 1.00 54.97 88 ALA A N 1
ATOM 611 C CA . ALA A 1 88 ? 2.717 -16.088 8.682 1.00 54.97 88 ALA A CA 1
ATOM 612 C C . ALA A 1 88 ? 1.342 -15.747 8.065 1.00 54.97 88 ALA A C 1
ATOM 614 O O . ALA A 1 88 ? 1.186 -14.695 7.449 1.00 54.97 88 ALA A O 1
ATOM 615 N N . HIS A 1 89 ? 0.322 -16.582 8.287 1.00 54.44 89 HIS A N 1
ATOM 616 C CA . HIS A 1 89 ? -1.059 -16.342 7.852 1.00 54.44 89 HIS A CA 1
ATOM 617 C C . HIS A 1 89 ? -1.807 -15.254 8.653 1.00 54.44 89 HIS A C 1
ATOM 619 O O . HIS A 1 89 ? -2.987 -15.025 8.408 1.00 54.44 89 HIS A O 1
ATOM 625 N N . GLY A 1 90 ? -1.149 -14.571 9.596 1.00 65.25 90 GLY A N 1
ATOM 626 C CA . GLY A 1 90 ? -1.784 -13.562 10.451 1.00 65.25 90 GLY A CA 1
ATOM 627 C C . GLY A 1 90 ? -1.508 -12.100 10.091 1.00 65.25 90 GLY A C 1
ATOM 628 O O . GLY A 1 90 ? -2.259 -11.235 10.540 1.00 65.25 90 GLY A O 1
ATOM 629 N N . PHE A 1 91 ? -0.460 -11.792 9.326 1.00 75.69 91 PHE A N 1
ATOM 630 C CA . PHE A 1 91 ? -0.016 -10.406 9.126 1.00 75.69 91 PHE A CA 1
ATOM 631 C C . PHE A 1 91 ? -0.727 -9.730 7.944 1.00 75.69 91 PHE A C 1
ATOM 633 O O . PHE A 1 91 ? -0.851 -10.296 6.858 1.00 75.69 91 PHE A O 1
ATOM 640 N N . THR A 1 92 ? -1.180 -8.497 8.155 1.00 77.00 92 THR A N 1
ATOM 641 C CA . THR A 1 92 ? -1.696 -7.591 7.121 1.00 77.00 92 THR A CA 1
ATOM 642 C C . THR A 1 92 ? -0.566 -7.084 6.223 1.00 77.00 92 THR A C 1
ATOM 644 O O . THR A 1 92 ? 0.610 -7.151 6.582 1.00 77.00 92 THR A O 1
ATOM 647 N N . ALA A 1 93 ? -0.910 -6.519 5.062 1.00 70.19 93 ALA A N 1
ATOM 648 C CA . ALA A 1 93 ? 0.071 -5.937 4.140 1.00 70.19 93 ALA A CA 1
ATOM 649 C C . ALA A 1 93 ? 0.939 -4.842 4.795 1.00 70.19 93 ALA A C 1
ATOM 651 O O . ALA A 1 93 ? 2.140 -4.778 4.544 1.00 70.19 93 ALA A O 1
ATOM 652 N N . ASN A 1 94 ? 0.356 -4.027 5.680 1.00 72.31 94 ASN A N 1
ATOM 653 C CA . ASN A 1 94 ? 1.087 -2.970 6.383 1.00 72.31 94 ASN A CA 1
ATOM 654 C C . ASN A 1 94 ? 2.061 -3.532 7.426 1.00 72.31 94 ASN A C 1
ATOM 656 O O . ASN A 1 94 ? 3.167 -3.024 7.571 1.00 72.31 94 ASN A O 1
ATOM 660 N N . GLU A 1 95 ? 1.684 -4.593 8.139 1.00 80.31 95 GLU A N 1
ATOM 661 C CA . GLU A 1 95 ? 2.590 -5.257 9.085 1.00 80.31 95 GLU A CA 1
ATOM 662 C C . GLU A 1 95 ? 3.724 -5.972 8.355 1.00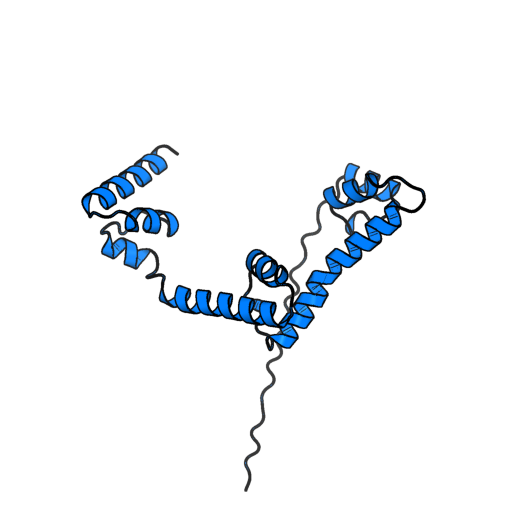 80.31 95 GLU A C 1
ATOM 664 O O . GLU A 1 95 ? 4.861 -5.940 8.812 1.00 80.31 95 GLU A O 1
ATOM 669 N N . TRP A 1 96 ? 3.448 -6.547 7.183 1.00 83.44 96 TRP A N 1
ATOM 670 C CA . TRP A 1 96 ? 4.493 -7.080 6.315 1.00 83.44 96 TRP A CA 1
ATOM 671 C C . TRP A 1 96 ? 5.473 -6.008 5.855 1.00 83.44 96 TRP A C 1
ATOM 673 O O . TRP A 1 96 ? 6.673 -6.261 5.882 1.00 83.44 96 TRP A O 1
ATOM 683 N N . ALA A 1 97 ? 4.991 -4.823 5.473 1.00 76.31 97 ALA A N 1
ATOM 684 C CA . ALA A 1 97 ? 5.862 -3.708 5.116 1.00 76.31 97 ALA A CA 1
ATOM 685 C C . ALA A 1 97 ? 6.758 -3.298 6.297 1.00 76.31 97 ALA A C 1
ATOM 687 O O . ALA A 1 97 ? 7.961 -3.159 6.117 1.00 76.31 97 ALA A O 1
ATOM 688 N N . GLN A 1 98 ? 6.204 -3.212 7.512 1.00 78.75 98 GLN A N 1
ATOM 689 C CA . GLN A 1 98 ? 6.988 -2.911 8.717 1.00 78.75 98 GLN A CA 1
ATOM 690 C C . GLN A 1 98 ? 8.022 -3.987 9.046 1.00 78.75 98 GLN A C 1
ATOM 692 O O . GLN A 1 98 ? 9.120 -3.661 9.468 1.00 78.75 98 GLN A O 1
ATOM 697 N N . ILE A 1 99 ? 7.683 -5.267 8.870 1.00 84.38 99 ILE A N 1
ATOM 698 C CA . ILE A 1 99 ? 8.647 -6.356 9.051 1.00 84.38 99 ILE A CA 1
ATOM 699 C C . ILE A 1 99 ? 9.739 -6.252 7.982 1.00 84.38 99 ILE A C 1
ATOM 701 O O . ILE A 1 99 ? 10.900 -6.470 8.283 1.00 84.38 99 ILE A O 1
ATOM 705 N N . GLN A 1 100 ? 9.404 -5.926 6.734 1.00 82.88 100 GLN A N 1
ATOM 706 C CA . GLN A 1 100 ? 10.381 -5.868 5.643 1.00 82.88 100 GLN A CA 1
ATOM 707 C C . GLN A 1 100 ? 11.341 -4.678 5.711 1.00 82.88 100 GLN A C 1
ATOM 709 O O . GLN A 1 100 ? 12.429 -4.793 5.150 1.00 82.88 100 GLN A O 1
ATOM 714 N N . ASP A 1 101 ? 10.955 -3.593 6.383 1.00 87.50 101 ASP A N 1
ATOM 715 C CA . ASP A 1 101 ? 11.789 -2.398 6.575 1.00 87.50 101 ASP A CA 1
ATOM 716 C C . ASP A 1 101 ? 12.990 -2.652 7.505 1.00 87.50 101 ASP A C 1
ATOM 718 O O . ASP A 1 101 ? 13.905 -1.843 7.580 1.00 87.50 101 ASP A O 1
ATOM 722 N N . GLU A 1 102 ? 13.016 -3.799 8.191 1.00 91.38 102 GLU A N 1
ATOM 723 C CA . GLU A 1 102 ? 14.119 -4.179 9.069 1.00 91.38 102 GLU A CA 1
ATOM 724 C C . GLU A 1 102 ? 15.318 -4.740 8.271 1.00 91.38 102 GLU A C 1
ATOM 726 O O . GLU A 1 102 ? 15.179 -5.590 7.370 1.00 91.38 102 GLU A O 1
ATOM 731 N N . ASP A 1 103 ? 16.517 -4.291 8.653 1.00 82.94 103 ASP A N 1
ATOM 732 C CA . ASP A 1 103 ? 17.776 -4.528 7.934 1.00 82.94 103 ASP A CA 1
ATOM 733 C C . ASP A 1 103 ? 18.259 -5.985 8.009 1.00 82.94 103 ASP A C 1
ATOM 735 O O . ASP A 1 103 ? 18.874 -6.494 7.064 1.00 82.94 103 ASP A O 1
ATOM 739 N N . SER A 1 104 ? 17.973 -6.687 9.112 1.00 88.62 104 SER A N 1
ATOM 740 C CA . SER A 1 104 ? 18.457 -8.049 9.359 1.00 88.62 104 SER A CA 1
ATOM 741 C C . SER A 1 104 ? 17.335 -9.057 9.616 1.00 88.62 104 SER A C 1
ATOM 743 O O . SER A 1 104 ? 16.268 -8.734 10.130 1.00 88.62 104 SER A O 1
ATOM 745 N N . ASP A 1 105 ? 17.588 -10.337 9.331 1.00 76.00 105 ASP A N 1
ATOM 746 C CA . ASP A 1 105 ? 16.620 -11.410 9.604 1.00 76.00 105 ASP A CA 1
ATOM 747 C C . ASP A 1 105 ? 16.368 -11.651 11.105 1.00 76.00 105 ASP A C 1
ATOM 749 O O . ASP A 1 105 ? 15.409 -12.344 11.462 1.00 76.00 105 ASP A O 1
ATOM 753 N N . SER A 1 106 ? 17.233 -11.144 11.992 1.00 78.62 106 SER A N 1
ATOM 754 C CA . SER A 1 106 ? 16.972 -11.151 13.437 1.00 78.62 106 SER A CA 1
ATOM 755 C C . SER A 1 106 ? 15.921 -10.100 13.776 1.00 78.62 106 SER A C 1
ATOM 757 O O . SER A 1 106 ? 14.882 -10.443 14.335 1.00 78.62 106 SER A O 1
ATOM 759 N N . ASP A 1 107 ? 16.130 -8.867 13.315 1.00 87.06 107 ASP A N 1
ATOM 760 C CA . ASP A 1 107 ? 15.236 -7.735 13.577 1.00 87.06 107 ASP A CA 1
ATOM 761 C C . ASP A 1 107 ? 13.847 -7.979 12.981 1.00 87.06 107 ASP A C 1
ATOM 763 O O . ASP A 1 107 ? 12.835 -7.743 13.634 1.00 87.06 107 ASP A O 1
ATOM 767 N N . ARG A 1 108 ? 13.771 -8.594 11.793 1.00 86.50 108 ARG A N 1
ATOM 768 C CA . ARG A 1 108 ? 12.499 -9.039 11.191 1.00 86.50 108 ARG A CA 1
ATOM 769 C C . ARG A 1 108 ? 11.723 -9.998 12.085 1.00 86.50 108 ARG A C 1
ATOM 771 O O . ARG A 1 108 ? 10.500 -9.902 12.189 1.00 86.50 108 ARG A O 1
ATOM 778 N N . ARG A 1 109 ? 12.417 -10.958 12.704 1.00 82.75 109 ARG A N 1
ATOM 779 C CA . ARG A 1 109 ? 11.798 -11.939 13.606 1.00 82.75 109 ARG A CA 1
ATOM 780 C C . ARG A 1 109 ? 11.357 -11.283 14.905 1.00 82.75 109 ARG A C 1
ATOM 782 O O . ARG A 1 109 ? 10.243 -11.556 15.352 1.00 82.75 109 ARG A O 1
ATOM 789 N N . ASP A 1 110 ? 12.175 -10.396 15.459 1.00 84.25 110 ASP A N 1
ATOM 790 C CA . ASP A 1 110 ? 11.842 -9.640 16.665 1.00 84.25 110 ASP A CA 1
ATOM 791 C C . ASP A 1 110 ? 10.660 -8.692 16.415 1.00 84.25 110 ASP A C 1
ATOM 793 O O . ASP A 1 110 ? 9.722 -8.655 17.212 1.00 84.25 110 ASP A O 1
ATOM 797 N N . ARG A 1 111 ? 10.610 -8.034 15.252 1.00 87.31 111 ARG A N 1
ATOM 798 C CA . ARG A 1 111 ? 9.491 -7.190 14.816 1.00 87.31 111 ARG A CA 1
ATOM 799 C C . ARG A 1 111 ? 8.208 -7.986 14.603 1.00 87.31 111 ARG A C 1
ATOM 801 O O . ARG A 1 111 ? 7.152 -7.586 15.091 1.00 87.31 111 ARG A O 1
ATOM 808 N N . ALA A 1 112 ? 8.280 -9.131 13.924 1.00 82.81 112 ALA A N 1
ATOM 809 C CA . ALA A 1 112 ? 7.131 -10.018 13.743 1.00 82.81 112 ALA A CA 1
ATOM 810 C C . ALA A 1 112 ? 6.598 -10.527 15.092 1.00 82.81 112 ALA A C 1
ATOM 812 O O . ALA A 1 112 ? 5.386 -10.535 15.319 1.00 82.81 112 ALA A O 1
ATOM 813 N N . ARG A 1 113 ? 7.498 -10.899 16.012 1.00 83.12 113 ARG A N 1
ATOM 814 C CA . ARG A 1 113 ? 7.146 -11.299 17.377 1.00 83.12 113 ARG A CA 1
ATOM 815 C C . ARG A 1 113 ? 6.490 -10.155 18.140 1.00 83.12 113 ARG A C 1
ATOM 817 O O . ARG A 1 113 ? 5.444 -10.379 18.736 1.00 83.12 113 ARG A O 1
ATOM 824 N N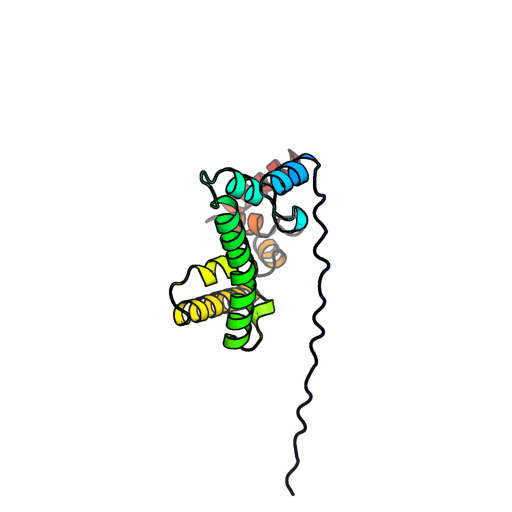 . PHE A 1 114 ? 7.047 -8.949 18.070 1.00 84.12 114 PHE A N 1
ATOM 825 C CA . PHE A 1 114 ? 6.480 -7.757 18.692 1.00 84.12 114 PHE A CA 1
ATOM 826 C C . PHE A 1 114 ? 5.070 -7.460 18.172 1.00 84.12 114 PHE A C 1
ATOM 828 O O . PHE A 1 114 ? 4.172 -7.215 18.966 1.00 84.12 114 PHE A O 1
ATOM 835 N N . ILE A 1 115 ? 4.831 -7.542 16.859 1.00 81.25 115 ILE A N 1
ATOM 836 C CA . ILE A 1 115 ? 3.495 -7.338 16.271 1.00 81.25 115 ILE A CA 1
ATOM 837 C C . ILE A 1 115 ? 2.503 -8.402 16.767 1.00 81.25 115 ILE A C 1
ATOM 839 O O . ILE A 1 115 ? 1.367 -8.076 17.115 1.00 81.25 115 ILE A O 1
ATOM 843 N N . LEU A 1 116 ? 2.917 -9.671 16.841 1.00 80.62 116 LEU A N 1
ATOM 844 C CA . LEU A 1 116 ? 2.086 -10.740 17.404 1.00 80.62 116 LEU A CA 1
ATOM 845 C C . LEU A 1 116 ? 1.816 -10.531 18.898 1.00 80.62 116 LEU A C 1
ATOM 847 O O . LEU A 1 116 ? 0.697 -10.756 19.353 1.00 80.62 116 LEU A O 1
ATOM 851 N N . GLU A 1 117 ? 2.810 -10.064 19.651 1.00 78.25 117 GLU A N 1
ATOM 852 C CA . GLU A 1 117 ? 2.686 -9.753 21.072 1.00 78.25 117 GLU A CA 1
ATOM 853 C C . GLU A 1 117 ? 1.735 -8.573 21.290 1.00 78.25 117 GLU A C 1
ATOM 855 O O . GLU A 1 117 ? 0.773 -8.713 22.037 1.00 78.25 117 GLU A O 1
ATOM 860 N N . GLN A 1 118 ? 1.891 -7.478 20.543 1.00 76.44 118 GLN A N 1
ATOM 861 C CA . GLN A 1 118 ? 0.971 -6.335 20.532 1.00 76.44 118 GLN A CA 1
ATOM 862 C C . GLN A 1 118 ? -0.453 -6.750 20.173 1.00 76.44 118 GLN A C 1
ATOM 864 O O . GLN A 1 118 ? -1.403 -6.290 20.796 1.00 76.44 118 GLN A O 1
ATOM 869 N N . ARG A 1 119 ? -0.630 -7.670 19.220 1.00 73.25 119 ARG A N 1
ATOM 870 C CA . ARG A 1 119 ? -1.946 -8.239 18.914 1.00 73.25 119 ARG A CA 1
ATOM 871 C C . ARG A 1 119 ? -2.488 -9.084 20.048 1.00 73.25 119 ARG A C 1
ATOM 873 O O . ARG A 1 119 ? -3.682 -9.011 20.293 1.00 73.25 119 ARG A O 1
ATOM 880 N N . SER A 1 120 ? -1.657 -9.870 20.728 1.00 68.56 120 SER A N 1
ATOM 881 C CA . SER A 1 120 ? -2.076 -10.714 21.856 1.00 68.56 120 SER A CA 1
ATOM 882 C C . SER A 1 120 ? -2.452 -9.883 23.087 1.00 68.56 120 SER A C 1
ATOM 884 O O . SER A 1 120 ? -3.452 -10.156 23.747 1.00 68.56 120 SER A O 1
ATOM 886 N N . VAL A 1 121 ? -1.715 -8.797 23.324 1.00 63.16 121 VAL A N 1
ATOM 887 C CA . VAL A 1 121 ? -2.011 -7.794 24.346 1.00 63.16 121 VAL A CA 1
ATOM 888 C C . VAL A 1 121 ? -3.255 -7.002 23.935 1.00 63.16 121 VAL A C 1
ATOM 890 O O . VAL A 1 121 ? -4.152 -6.812 24.746 1.00 63.16 121 VAL A O 1
ATOM 893 N N . GLY A 1 122 ? -3.384 -6.648 22.655 1.00 50.91 122 GLY A N 1
ATOM 894 C CA . GLY A 1 122 ? -4.545 -5.974 22.068 1.00 50.91 122 GLY A CA 1
ATOM 895 C C . GLY A 1 122 ? -5.817 -6.826 22.032 1.00 50.91 122 GLY A C 1
ATOM 896 O O . GLY A 1 122 ? -6.904 -6.300 22.241 1.00 50.91 122 GLY A O 1
ATOM 897 N N . THR A 1 123 ? -5.713 -8.151 21.877 1.00 49.28 123 THR A N 1
ATOM 898 C CA . THR A 1 123 ? -6.864 -9.073 21.975 1.00 49.28 123 THR A CA 1
ATOM 899 C C . THR A 1 123 ? -7.338 -9.264 23.415 1.00 49.28 123 THR A C 1
ATOM 901 O O . THR A 1 123 ? -8.462 -9.718 23.614 1.00 49.28 123 THR A O 1
ATOM 904 N N . GLN A 1 124 ? -6.546 -8.856 24.415 1.00 47.28 124 GLN A N 1
ATOM 905 C CA . GLN A 1 124 ? -7.010 -8.668 25.796 1.00 47.28 124 GLN A CA 1
ATOM 906 C C . GLN A 1 124 ? -7.221 -7.193 26.193 1.00 47.28 124 GLN A C 1
ATOM 908 O O . GLN A 1 124 ? -7.737 -6.933 27.278 1.00 47.28 124 GLN A O 1
ATOM 913 N N . ALA A 1 125 ? -6.908 -6.232 25.318 1.00 44.09 125 ALA A N 1
ATOM 914 C CA . ALA A 1 125 ? -7.011 -4.794 25.578 1.00 44.09 125 ALA A CA 1
ATOM 915 C C . ALA A 1 125 ? -7.829 -4.027 24.524 1.00 44.09 125 ALA A C 1
ATOM 917 O O . ALA A 1 125 ? -7.641 -2.832 24.320 1.00 44.09 125 ALA A O 1
ATOM 918 N N . GLN A 1 126 ? -8.821 -4.676 23.925 1.00 44.25 126 GLN A N 1
ATOM 919 C CA . GLN A 1 126 ? -10.098 -4.017 23.696 1.00 44.25 126 GLN A CA 1
ATOM 920 C C . GLN A 1 126 ? -11.094 -4.672 24.648 1.00 44.25 126 GLN A C 1
ATOM 922 O O . GLN A 1 126 ? -11.616 -5.746 24.345 1.00 44.25 126 GLN A O 1
ATOM 927 N N . PRO A 1 127 ? -11.414 -4.052 25.801 1.00 49.53 127 PRO A N 1
ATOM 928 C CA . PRO A 1 127 ? -12.794 -4.085 26.259 1.00 49.53 127 PRO A CA 1
ATOM 929 C C . PRO A 1 127 ? -13.625 -3.678 25.039 1.00 49.53 127 PRO A C 1
ATOM 931 O O . PRO A 1 127 ? -13.654 -2.501 24.689 1.00 49.53 127 PRO A O 1
ATOM 934 N N . GLY A 1 128 ? -14.140 -4.675 24.301 1.00 59.56 128 GLY A N 1
ATOM 935 C CA . GLY A 1 128 ? -14.753 -4.480 22.985 1.00 59.56 128 GLY A CA 1
ATOM 936 C C . GLY A 1 128 ? -15.713 -3.315 23.078 1.00 59.56 128 GLY A C 1
ATOM 937 O O . GLY A 1 128 ? -16.386 -3.254 24.094 1.00 59.56 128 GLY A O 1
ATOM 938 N N . ALA A 1 129 ? -15.673 -2.385 22.118 1.00 62.50 129 ALA A N 1
ATOM 939 C CA . ALA A 1 129 ? -16.372 -1.091 22.089 1.00 62.50 129 ALA A CA 1
ATOM 940 C C . ALA A 1 129 ? -17.523 -0.945 23.106 1.00 62.50 129 ALA A C 1
ATOM 942 O O . ALA A 1 129 ? -17.499 -0.040 23.930 1.00 62.50 129 ALA A O 1
ATOM 943 N N . ASP A 1 130 ? -18.456 -1.892 23.128 1.00 67.94 130 ASP A N 1
ATOM 944 C CA . ASP A 1 130 ? -19.446 -2.148 24.178 1.00 67.94 130 ASP A CA 1
ATOM 945 C C . ASP A 1 130 ? -18.998 -1.879 25.627 1.00 67.94 130 ASP A C 1
ATOM 947 O O . ASP A 1 130 ? -19.652 -1.115 26.316 1.00 67.94 130 ASP A O 1
ATOM 951 N N . ALA A 1 131 ? -17.920 -2.477 26.134 1.00 74.88 131 ALA A N 1
ATOM 952 C CA . ALA A 1 131 ? -17.428 -2.303 27.501 1.00 74.88 131 ALA A CA 1
ATOM 953 C C . ALA A 1 131 ? -16.922 -0.877 27.781 1.00 74.88 131 ALA A C 1
ATOM 955 O O . ALA A 1 131 ? -17.165 -0.350 28.870 1.00 74.88 131 ALA A O 1
ATOM 956 N N . VAL A 1 132 ? -16.282 -0.229 26.802 1.00 75.69 132 VAL A N 1
ATOM 957 C CA . VAL A 1 132 ? -15.930 1.198 26.892 1.00 75.69 132 VAL A CA 1
ATOM 958 C C . VAL A 1 132 ? -17.200 2.046 26.844 1.00 75.69 132 VAL A C 1
ATOM 960 O O . VAL A 1 132 ? -17.374 2.925 27.683 1.00 75.69 132 VAL A O 1
ATOM 963 N N . ALA A 1 133 ? -18.145 1.719 25.964 1.00 78.50 133 ALA A N 1
ATOM 964 C CA . ALA A 1 133 ? -19.440 2.379 25.888 1.00 78.50 133 ALA A CA 1
ATOM 965 C C . ALA A 1 133 ? -20.227 2.255 27.206 1.00 78.50 133 ALA A C 1
ATOM 967 O O . ALA A 1 133 ? -20.807 3.247 27.644 1.00 78.50 133 ALA A O 1
ATOM 968 N N . ARG A 1 134 ? -20.168 1.105 27.901 1.00 84.06 134 ARG A N 1
ATOM 969 C CA . ARG A 1 134 ? -20.768 0.932 29.240 1.00 84.06 134 ARG A CA 1
ATOM 970 C C . ARG A 1 134 ? -20.115 1.814 30.277 1.00 84.06 134 ARG A C 1
ATOM 972 O O . ARG A 1 134 ? -20.798 2.499 31.032 1.00 84.06 134 ARG A O 1
ATOM 979 N N . ARG A 1 135 ? -18.779 1.822 30.307 1.00 82.38 135 ARG A N 1
ATOM 980 C CA . ARG A 1 135 ? -18.008 2.646 31.246 1.00 82.38 135 ARG A CA 1
ATOM 981 C C . ARG A 1 135 ? -18.301 4.134 31.054 1.00 82.38 135 ARG A C 1
ATOM 983 O O . ARG A 1 135 ? -18.351 4.880 32.026 1.00 82.38 135 ARG A O 1
ATOM 990 N N . LEU A 1 136 ? -18.499 4.545 29.806 1.00 81.50 136 LEU A N 1
ATOM 991 C CA . LEU A 1 136 ? -18.796 5.918 29.417 1.00 81.50 136 LEU A CA 1
ATOM 992 C C . LEU A 1 136 ? -20.294 6.266 29.500 1.00 81.50 136 LEU A C 1
ATOM 994 O O . LEU A 1 136 ? -20.644 7.441 29.409 1.00 81.50 136 LEU A O 1
ATOM 998 N N . GLY A 1 137 ? -21.178 5.282 29.695 1.00 85.56 137 GLY A N 1
ATOM 999 C CA . GLY A 1 137 ? -22.631 5.479 29.705 1.00 85.56 137 GLY A CA 1
ATOM 1000 C C . GLY A 1 137 ? -23.206 5.887 28.344 1.00 85.56 137 GLY A C 1
ATOM 1001 O O . GLY A 1 137 ? -24.225 6.569 28.294 1.00 85.56 137 GLY A O 1
ATOM 1002 N N . VAL A 1 138 ? -22.543 5.501 27.251 1.00 85.56 138 VAL A N 1
ATOM 1003 C CA . VAL A 1 138 ? -22.898 5.841 25.859 1.00 85.56 138 VAL A CA 1
ATOM 1004 C C . VAL A 1 138 ? -23.337 4.617 25.046 1.00 85.56 138 VAL A C 1
ATOM 1006 O O . VAL A 1 138 ? -23.231 4.582 23.819 1.00 85.56 138 VAL A O 1
ATOM 1009 N N . GLU A 1 139 ? -23.807 3.578 25.733 1.00 87.19 139 GLU A N 1
ATOM 1010 C CA . GLU A 1 139 ? -24.298 2.348 25.112 1.00 87.19 139 GLU A CA 1
ATOM 1011 C C . GLU A 1 139 ? -25.432 2.626 24.114 1.00 87.19 139 GLU A C 1
ATOM 1013 O O . GLU A 1 139 ? -26.323 3.434 24.366 1.00 87.19 139 GLU A O 1
ATOM 1018 N N . GLY A 1 140 ? -25.406 1.939 22.967 1.00 82.25 140 GLY A N 1
ATOM 1019 C CA . GLY A 1 140 ? -26.470 2.025 21.960 1.00 82.25 140 GLY A CA 1
ATOM 1020 C C . GLY A 1 140 ? -26.432 3.264 21.058 1.00 82.25 140 GLY A C 1
ATOM 1021 O O . GLY A 1 140 ? -27.271 3.383 20.171 1.00 82.25 140 GLY A O 1
ATOM 1022 N N . LEU A 1 141 ? -25.448 4.154 21.219 1.00 84.19 141 LEU A N 1
ATOM 1023 C CA . LEU A 1 141 ? -25.321 5.386 20.427 1.00 84.19 141 LEU A CA 1
ATOM 1024 C C . LEU A 1 141 ? -24.514 5.215 19.123 1.00 84.19 141 LEU A C 1
ATOM 1026 O O . LEU A 1 141 ? -24.206 6.190 18.445 1.00 84.19 141 LEU A O 1
ATOM 1030 N N . GLY A 1 142 ? -24.178 3.974 18.747 1.00 85.19 142 GLY A N 1
ATOM 1031 C CA . GLY A 1 142 ? -23.546 3.666 17.457 1.00 85.19 142 GLY A CA 1
ATOM 1032 C C . GLY A 1 142 ? -22.129 4.229 17.289 1.00 85.19 142 GLY A C 1
ATOM 1033 O O . GLY A 1 142 ? -21.720 4.542 16.167 1.00 85.19 142 GLY A O 1
ATOM 1034 N N . PHE A 1 143 ? -21.388 4.389 18.389 1.00 86.31 143 PHE A N 1
ATOM 1035 C CA . PHE A 1 143 ? -19.996 4.828 18.347 1.00 86.31 143 PHE A CA 1
ATOM 1036 C C . PHE A 1 143 ? -19.064 3.710 17.865 1.00 86.31 143 PHE A C 1
ATOM 1038 O O . PHE A 1 143 ? -19.141 2.564 18.308 1.00 86.31 143 PHE A O 1
ATOM 1045 N N . THR A 1 144 ? -18.154 4.056 16.963 1.00 85.12 144 THR A N 1
ATOM 1046 C CA . THR A 1 144 ? -17.051 3.201 16.522 1.00 85.12 144 THR 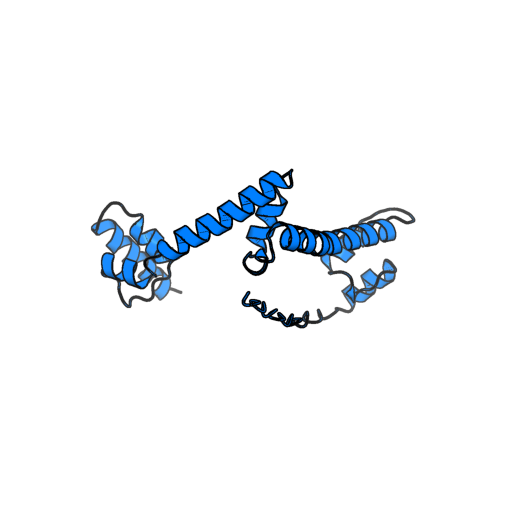A CA 1
ATOM 1047 C C . THR A 1 144 ? -15.966 3.120 17.598 1.00 85.12 144 THR A C 1
ATOM 1049 O O . THR A 1 144 ? -15.881 3.964 18.490 1.00 85.12 144 THR A O 1
ATOM 1052 N N . ALA A 1 145 ? -15.072 2.133 17.495 1.00 77.50 145 ALA A N 1
ATOM 1053 C CA . ALA A 1 145 ? -13.950 1.997 18.427 1.00 77.50 145 ALA A CA 1
ATOM 1054 C C . ALA A 1 145 ? -13.038 3.241 18.453 1.00 77.50 145 ALA A C 1
ATOM 1056 O O . ALA A 1 145 ? -12.549 3.614 19.515 1.00 77.50 145 ALA A O 1
ATOM 1057 N N . ASN A 1 146 ? -12.848 3.900 17.305 1.00 80.88 146 ASN A N 1
ATOM 1058 C CA . ASN A 1 146 ? -12.033 5.112 17.218 1.00 80.88 146 ASN A CA 1
ATOM 1059 C C . ASN A 1 146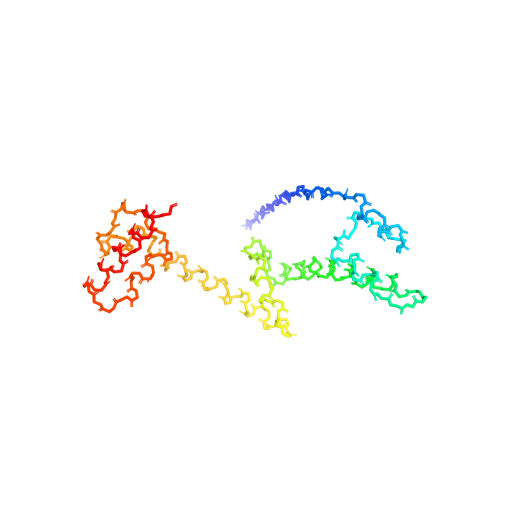 ? -12.723 6.316 17.884 1.00 80.88 146 ASN A C 1
ATOM 1061 O O . ASN A 1 146 ? -12.075 7.103 18.563 1.00 80.88 146 ASN A O 1
ATOM 1065 N N . GLU A 1 147 ? -14.044 6.445 17.731 1.00 85.38 147 GLU A N 1
ATOM 1066 C CA . GLU A 1 147 ? -14.830 7.491 18.402 1.00 85.38 147 GLU A CA 1
ATOM 1067 C C . GLU A 1 147 ? -14.844 7.287 19.924 1.00 85.38 147 GLU A C 1
ATOM 1069 O O . GLU A 1 147 ? -14.682 8.245 20.673 1.00 85.38 147 GLU A O 1
ATOM 1074 N N . LEU A 1 148 ? -14.968 6.042 20.393 1.00 85.81 148 LEU A N 1
ATOM 1075 C CA . LEU A 1 148 ? -14.901 5.726 21.822 1.00 85.81 148 LEU A CA 1
ATOM 1076 C C . LEU A 1 148 ? -13.522 6.002 22.425 1.00 85.81 148 LEU A C 1
ATOM 1078 O O . LEU A 1 148 ? -13.463 6.459 23.560 1.00 85.81 148 LEU A O 1
ATOM 1082 N N . ALA A 1 149 ? -12.436 5.768 21.681 1.00 81.62 149 ALA A N 1
ATOM 1083 C CA . ALA A 1 149 ? -11.088 6.127 22.120 1.00 81.62 149 ALA A CA 1
ATOM 1084 C C . ALA A 1 149 ? -10.935 7.649 22.268 1.00 81.62 149 ALA A C 1
ATOM 1086 O O . ALA A 1 149 ? -10.479 8.118 23.302 1.00 81.62 149 ALA A O 1
ATOM 1087 N N . GLN A 1 150 ? -11.426 8.425 21.293 1.00 86.62 150 GLN A N 1
ATOM 1088 C CA . GLN A 1 150 ? -11.424 9.891 21.385 1.00 86.62 150 GLN A CA 1
ATOM 1089 C C . GLN A 1 150 ? -12.254 10.415 22.557 1.00 86.62 150 GLN A C 1
ATOM 1091 O O . GLN A 1 150 ? -11.912 11.440 23.133 1.00 86.62 150 GLN A O 1
ATOM 1096 N N . ILE A 1 151 ? -13.363 9.748 22.890 1.00 88.44 151 ILE A N 1
ATOM 1097 C CA . ILE A 1 151 ? -14.138 10.094 24.081 1.00 88.44 151 ILE A CA 1
ATOM 1098 C C . ILE A 1 151 ? -13.352 9.704 25.335 1.00 88.44 151 ILE A C 1
ATOM 1100 O O . ILE A 1 151 ? -13.354 10.455 26.295 1.00 88.44 151 ILE A O 1
ATOM 1104 N N . ASP A 1 152 ? -12.690 8.551 25.374 1.00 88.44 152 ASP A N 1
ATOM 1105 C CA . ASP A 1 152 ? -11.996 8.093 26.580 1.00 88.44 152 ASP A CA 1
ATOM 1106 C C . ASP A 1 152 ? -10.759 8.921 26.951 1.00 88.44 152 ASP A C 1
ATOM 1108 O O . ASP A 1 152 ? -10.486 9.068 28.143 1.00 88.44 152 ASP A O 1
ATOM 1112 N N . ASP A 1 153 ? -10.083 9.491 25.949 1.00 90.44 153 ASP A N 1
ATOM 1113 C CA . ASP A 1 153 ? -8.897 10.347 26.094 1.00 90.44 153 ASP A CA 1
ATOM 1114 C C . ASP A 1 153 ? -9.172 11.674 26.832 1.00 90.44 153 ASP A C 1
ATOM 1116 O O . ASP A 1 153 ? -8.235 12.381 27.197 1.00 90.44 153 ASP A O 1
ATOM 1120 N N . GLU A 1 154 ? -10.435 12.036 27.079 1.00 95.00 154 GLU A N 1
ATOM 1121 C CA . GLU A 1 154 ? -10.775 13.277 27.780 1.00 95.00 154 GLU A CA 1
ATOM 1122 C C . GLU A 1 154 ? -10.660 13.139 29.314 1.00 95.00 154 GLU A C 1
ATOM 1124 O O . GLU A 1 154 ? -11.228 12.238 29.947 1.00 95.00 154 GLU A O 1
ATOM 1129 N N . ASP A 1 155 ? -10.012 14.124 29.942 1.00 89.31 155 ASP A N 1
ATOM 1130 C CA . ASP A 1 155 ? -9.611 14.098 31.359 1.00 89.31 155 ASP A CA 1
ATOM 1131 C C . ASP A 1 155 ? -10.777 14.091 32.363 1.00 89.31 155 ASP A C 1
ATOM 1133 O O . ASP A 1 155 ? -10.622 13.715 33.529 1.00 89.31 155 ASP A O 1
ATOM 1137 N N . SER A 1 156 ? -11.969 14.533 31.949 1.00 92.25 156 SER A N 1
ATOM 1138 C CA . SER A 1 156 ? -13.114 14.706 32.848 1.00 92.25 156 SER A CA 1
ATOM 1139 C C . SER A 1 156 ? -14.394 14.095 32.297 1.00 92.25 156 SER A C 1
ATOM 1141 O O . SER A 1 156 ? -14.648 14.078 31.098 1.00 92.25 156 SER A O 1
ATOM 1143 N N . ALA A 1 157 ? -15.273 13.635 33.192 1.00 86.62 157 ALA A N 1
ATOM 1144 C CA . ALA A 1 157 ? -16.579 13.106 32.795 1.00 86.62 157 ALA A CA 1
ATOM 1145 C C . ALA A 1 157 ? -17.449 14.135 32.040 1.00 86.62 157 ALA A C 1
ATOM 1147 O O . ALA A 1 157 ? -18.285 13.733 31.236 1.00 86.62 157 ALA A O 1
ATOM 1148 N N . GLY A 1 158 ? -17.254 15.437 32.285 1.00 90.75 158 GLY A N 1
ATOM 1149 C CA . GLY A 1 158 ? -17.907 16.508 31.527 1.00 90.75 158 GLY A CA 1
ATOM 1150 C C . GLY A 1 158 ? -17.404 16.565 30.086 1.00 90.75 158 GLY A C 1
ATOM 1151 O O . GLY A 1 158 ? -18.196 16.393 29.166 1.00 90.75 158 GLY A O 1
ATOM 1152 N N . ALA A 1 159 ? -16.084 16.668 29.906 1.00 92.69 159 ALA A N 1
ATOM 1153 C CA . ALA A 1 159 ? -15.450 16.708 28.586 1.00 92.69 159 ALA A CA 1
ATOM 1154 C C . ALA A 1 159 ? -15.789 15.473 27.736 1.00 92.69 159 ALA A C 1
ATOM 1156 O O . ALA A 1 159 ? -16.110 15.597 26.558 1.00 92.69 159 ALA A O 1
ATOM 1157 N N . ARG A 1 160 ? -15.858 14.289 28.358 1.00 91.88 160 ARG A N 1
ATOM 1158 C CA . ARG A 1 160 ? -16.314 13.054 27.698 1.00 91.88 160 ARG A CA 1
ATOM 1159 C C . ARG A 1 160 ? -17.722 13.161 27.125 1.00 91.88 160 ARG A C 1
ATOM 1161 O O . ARG A 1 160 ? -17.968 12.744 25.996 1.00 91.88 160 ARG A O 1
ATOM 1168 N N . ARG A 1 161 ? -18.658 13.724 27.893 1.00 91.44 161 ARG A N 1
ATOM 1169 C CA . ARG A 1 161 ? -20.046 13.918 27.445 1.00 91.44 161 ARG A CA 1
ATOM 1170 C C . ARG A 1 161 ? -20.128 14.944 26.323 1.00 91.44 161 ARG A C 1
ATOM 1172 O O . ARG A 1 161 ? -20.835 14.702 25.349 1.00 91.44 161 ARG A O 1
ATOM 1179 N N . ASP A 1 162 ? -19.386 16.040 26.442 1.00 92.69 162 ASP A N 1
ATOM 1180 C CA . ASP A 1 162 ? -19.350 17.090 25.425 1.00 92.69 162 ASP A CA 1
ATOM 1181 C C . ASP A 1 162 ? -18.752 16.561 24.113 1.00 92.69 162 ASP A C 1
ATOM 1183 O O . ASP A 1 162 ? -19.318 16.779 23.041 1.00 92.69 162 ASP A O 1
ATOM 1187 N N . ARG A 1 163 ? -17.680 15.761 24.193 1.00 95.62 163 ARG A N 1
ATOM 1188 C CA . ARG A 1 163 ? -17.066 15.106 23.032 1.00 95.62 163 ARG A CA 1
ATOM 1189 C C . ARG A 1 163 ? -17.997 14.088 22.377 1.00 95.62 163 ARG A C 1
ATOM 1191 O O . ARG A 1 163 ? -18.145 14.101 21.156 1.00 95.62 163 ARG A O 1
ATOM 1198 N N . ALA A 1 164 ? -18.657 13.239 23.167 1.00 91.94 164 ALA A N 1
ATOM 1199 C CA . ALA A 1 164 ? -19.632 12.278 22.655 1.00 91.94 164 ALA A CA 1
ATOM 1200 C C . ALA A 1 164 ? -20.792 12.982 21.934 1.00 91.94 164 ALA A C 1
ATOM 1202 O O . ALA A 1 164 ? -21.192 12.567 20.846 1.00 91.94 164 ALA A O 1
ATOM 1203 N N . ARG A 1 165 ? -21.297 14.081 22.508 1.00 94.31 165 ARG A N 1
ATOM 1204 C CA . ARG A 1 165 ? -22.347 14.904 21.901 1.00 94.31 165 ARG A CA 1
ATOM 1205 C C . ARG A 1 165 ? -21.895 15.521 20.580 1.00 94.31 165 ARG A C 1
ATOM 1207 O O . ARG A 1 165 ? -22.617 15.404 19.598 1.00 94.31 165 ARG A O 1
ATOM 1214 N N . PHE A 1 166 ? -20.704 16.111 20.543 1.00 96.38 166 PHE A N 1
ATOM 1215 C CA . PHE A 1 166 ? -20.143 16.703 19.329 1.00 96.38 166 PHE A CA 1
ATOM 1216 C C . PHE A 1 166 ? -20.040 15.688 18.181 1.00 96.38 166 PHE A C 1
ATOM 1218 O O . PHE A 1 166 ? -20.428 15.983 17.054 1.00 96.38 166 PHE A O 1
ATOM 1225 N N . ILE A 1 167 ? -19.570 14.469 18.467 1.00 92.81 167 ILE A N 1
ATOM 1226 C CA . ILE A 1 167 ? -19.473 13.398 17.464 1.00 92.81 167 ILE A CA 1
ATOM 1227 C C . ILE A 1 167 ? -20.865 13.015 16.935 1.00 92.81 167 ILE A C 1
ATOM 1229 O O . ILE A 1 167 ? -21.029 12.816 15.733 1.00 92.81 167 ILE A O 1
ATOM 1233 N N . LEU A 1 168 ? -21.878 12.930 17.804 1.00 93.38 168 LEU A N 1
ATOM 1234 C CA . LEU A 1 168 ? -23.253 12.646 17.377 1.00 93.38 168 LEU A CA 1
ATOM 1235 C C . LEU A 1 168 ? -23.843 13.770 16.522 1.00 93.38 168 LEU A C 1
ATOM 1237 O O . LEU A 1 168 ? -24.516 13.476 15.538 1.00 93.38 168 LEU A O 1
ATOM 1241 N N . GLU A 1 169 ? -23.576 15.031 16.868 1.00 93.88 169 GLU A N 1
ATOM 1242 C CA . GLU A 1 169 ? -24.009 16.196 16.086 1.00 93.88 169 GLU A CA 1
ATOM 1243 C C . GLU A 1 169 ? -23.385 16.170 14.680 1.00 93.88 169 GLU A C 1
ATOM 1245 O O . GLU A 1 169 ? -24.112 16.250 13.695 1.00 93.88 169 GLU A O 1
ATOM 1250 N N . GLN A 1 170 ? -22.079 15.900 14.556 1.00 95.00 170 GLN A N 1
ATOM 1251 C CA . GLN A 1 170 ? -21.438 15.762 13.238 1.00 95.00 170 GLN A CA 1
ATOM 1252 C C . GLN A 1 170 ? -22.025 14.630 12.383 1.00 95.00 170 GLN A C 1
ATOM 1254 O O . GLN A 1 170 ? -22.125 14.762 11.163 1.00 95.00 170 GLN A O 1
ATOM 1259 N N . LYS A 1 171 ? -22.419 13.515 13.011 1.00 90.50 171 LYS A N 1
ATOM 1260 C CA . LYS A 1 171 ? -23.040 12.379 12.311 1.00 90.50 171 LYS A CA 1
ATOM 1261 C C . LYS A 1 171 ? -24.471 12.668 11.870 1.00 90.50 171 LYS A C 1
ATOM 1263 O O . LYS A 1 171 ? -24.919 12.052 10.914 1.00 90.50 171 LYS A O 1
ATOM 1268 N N . ALA A 1 172 ? -25.183 13.554 12.563 1.00 90.81 172 ALA A N 1
ATOM 1269 C CA . ALA A 1 172 ? -26.531 13.960 12.174 1.00 90.81 172 ALA A CA 1
ATOM 1270 C C . ALA A 1 172 ? -26.529 14.914 10.967 1.00 90.81 172 ALA A C 1
ATOM 1272 O O . ALA A 1 172 ? -27.492 14.923 10.204 1.00 90.81 172 ALA A O 1
ATOM 1273 N N . ASP A 1 173 ? -25.450 15.681 10.794 1.00 93.62 173 ASP A N 1
ATOM 1274 C CA . ASP A 1 173 ? -25.282 16.646 9.701 1.00 93.62 173 ASP A CA 1
ATOM 1275 C C . ASP A 1 173 ? -24.684 16.036 8.412 1.00 93.62 173 ASP A C 1
ATOM 1277 O O . ASP A 1 173 ? -24.566 16.736 7.402 1.00 93.62 173 ASP A O 1
ATOM 1281 N N . SER A 1 174 ? -24.291 14.756 8.441 1.00 85.12 174 SER A N 1
ATOM 1282 C CA . SER A 1 174 ? -23.691 14.015 7.313 1.00 85.12 174 SER A CA 1
ATOM 1283 C C . SER A 1 174 ? -24.713 13.146 6.582 1.00 85.12 174 SER A C 1
ATOM 1285 O O . SER A 1 174 ? -24.652 13.101 5.332 1.00 85.12 174 SER A O 1
#